Protein AF-A0A5K0WQX8-F1 (afdb_monomer_lite)

pLDDT: mean 90.11, std 5.23, range [72.31, 95.12]

Organism: NCBI:txid210225

Structure (mmCIF, N/CA/C/O backbone):
data_AF-A0A5K0WQX8-F1
#
_entry.id   AF-A0A5K0WQX8-F1
#
loop_
_atom_site.group_PDB
_atom_site.id
_atom_site.type_symbol
_atom_site.label_atom_id
_atom_site.label_alt_id
_atom_site.label_comp_id
_atom_site.label_asym_id
_atom_site.label_entity_id
_atom_site.label_seq_id
_atom_site.pdbx_PDB_ins_code
_atom_site.Cartn_x
_atom_site.Cartn_y
_atom_site.Cartn_z
_atom_site.occupancy
_atom_site.B_iso_or_equiv
_atom_site.auth_seq_id
_atom_site.auth_comp_id
_atom_site.auth_asym_id
_atom_site.auth_atom_id
_atom_site.pdbx_PDB_model_num
ATOM 1 N N . GLN A 1 1 ? 0.782 -6.678 9.082 1.00 72.31 1 GLN A N 1
ATOM 2 C CA . GLN A 1 1 ? 1.797 -6.538 8.018 1.00 72.31 1 GLN A CA 1
ATOM 3 C C . GLN A 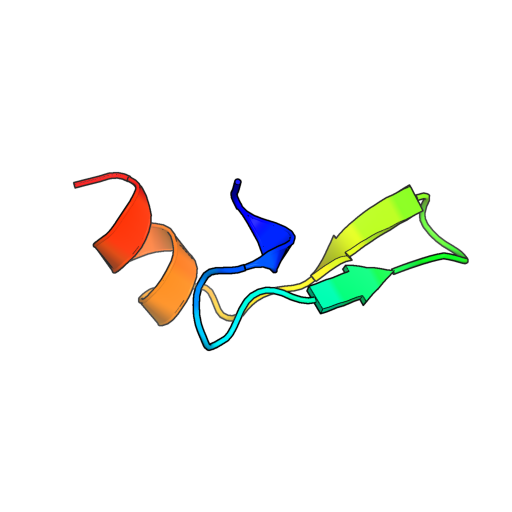1 1 ? 1.088 -5.825 6.877 1.00 72.31 1 GLN A C 1
ATOM 5 O O . GLN A 1 1 ? 0.190 -6.418 6.304 1.00 72.31 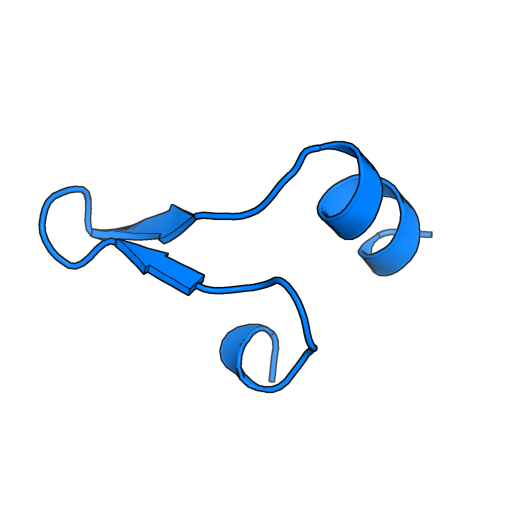1 GLN A O 1
ATOM 10 N N . ILE A 1 2 ? 1.352 -4.529 6.663 1.00 83.44 2 ILE A N 1
ATOM 11 C CA . ILE A 1 2 ? 0.474 -3.651 5.857 1.00 83.44 2 ILE A CA 1
ATOM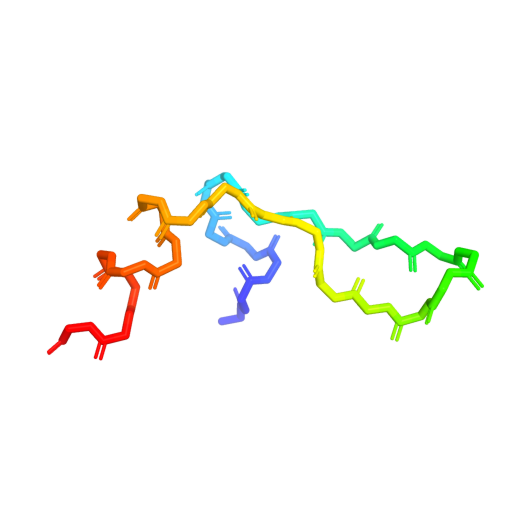 12 C C . ILE A 1 2 ? 0.341 -4.121 4.399 1.00 83.44 2 ILE A C 1
ATOM 14 O O . ILE A 1 2 ? -0.749 -4.129 3.854 1.00 83.44 2 ILE A O 1
ATOM 18 N N . LEU A 1 3 ? 1.423 -4.665 3.834 1.00 85.94 3 LEU A N 1
ATOM 19 C CA . LEU A 1 3 ? 1.465 -5.272 2.495 1.00 85.94 3 LEU A CA 1
ATOM 20 C C . LEU A 1 3 ? 0.759 -6.637 2.395 1.00 85.94 3 LEU A C 1
ATOM 22 O O . LEU A 1 3 ? 0.711 -7.235 1.328 1.00 85.94 3 LEU A O 1
ATOM 26 N N . SER A 1 4 ? 0.268 -7.177 3.511 1.00 84.38 4 SER A N 1
ATOM 27 C CA . SER A 1 4 ? -0.559 -8.391 3.532 1.00 84.38 4 SER A CA 1
ATOM 28 C C . SER A 1 4 ? -2.052 -8.06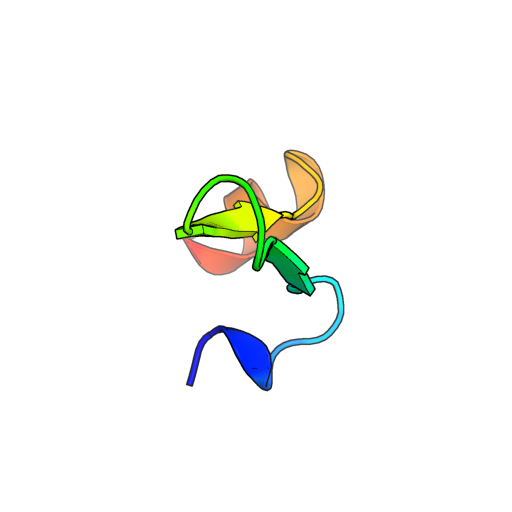4 3.567 1.00 84.38 4 SER A C 1
ATOM 30 O O . SER A 1 4 ? -2.876 -8.972 3.476 1.00 84.38 4 SER A O 1
ATOM 32 N N . THR A 1 5 ? -2.401 -6.786 3.715 1.00 83.06 5 THR A N 1
ATOM 33 C CA . THR A 1 5 ? -3.773 -6.297 3.645 1.00 83.06 5 THR A CA 1
ATOM 34 C C . THR A 1 5 ? -4.155 -6.114 2.175 1.00 83.06 5 THR A C 1
ATOM 36 O O . THR A 1 5 ? -3.369 -5.597 1.382 1.00 83.06 5 THR A O 1
ATOM 39 N N . SER A 1 6 ? -5.355 -6.556 1.791 1.00 84.00 6 SER A N 1
ATOM 40 C CA . SER A 1 6 ? -5.845 -6.382 0.419 1.00 84.00 6 SER A CA 1
ATOM 41 C C . SER A 1 6 ? -5.926 -4.891 0.074 1.00 84.00 6 SER A C 1
ATOM 43 O O . SER A 1 6 ? -6.383 -4.101 0.894 1.00 84.00 6 SER A O 1
ATOM 45 N N . GLY A 1 7 ? -5.443 -4.512 -1.110 1.00 87.50 7 GLY A N 1
ATOM 46 C CA . GLY A 1 7 ? -5.421 -3.121 -1.579 1.00 87.50 7 GLY A CA 1
ATOM 47 C C . GLY A 1 7 ? -4.140 -2.340 -1.262 1.00 87.50 7 GLY A C 1
ATOM 48 O O . GLY A 1 7 ? -3.971 -1.249 -1.791 1.00 87.50 7 GLY A O 1
ATOM 49 N N . PHE A 1 8 ? -3.212 -2.898 -0.478 1.00 92.38 8 PHE A N 1
ATOM 50 C CA . PHE A 1 8 ? -1.908 -2.283 -0.223 1.00 92.38 8 PHE A CA 1
ATOM 51 C C . PHE A 1 8 ? -0.824 -2.872 -1.125 1.00 92.38 8 PHE A C 1
ATOM 53 O O . PHE A 1 8 ? -0.521 -4.065 -1.069 1.00 92.38 8 PHE A O 1
ATOM 60 N N . GLY A 1 9 ? -0.208 -2.012 -1.926 1.00 94.38 9 GLY A N 1
ATOM 61 C CA . GLY A 1 9 ? 0.964 -2.296 -2.736 1.00 94.38 9 GLY A CA 1
ATOM 62 C C . GLY A 1 9 ? 2.226 -1.643 -2.177 1.00 94.38 9 GLY A C 1
ATOM 63 O O . GLY A 1 9 ? 2.195 -0.772 -1.307 1.00 94.38 9 GLY A O 1
ATOM 64 N N . TRP A 1 10 ? 3.369 -2.077 -2.696 1.00 93.75 10 TRP A N 1
ATOM 65 C CA . TRP A 1 10 ? 4.649 -1.410 -2.488 1.00 93.75 10 TRP A CA 1
ATOM 66 C C . TRP A 1 10 ? 5.142 -0.874 -3.827 1.00 93.75 10 TRP A C 1
ATOM 68 O O . TRP A 1 10 ? 5.291 -1.654 -4.768 1.00 93.75 10 TRP A O 1
ATOM 78 N N . ASP A 1 11 ? 5.425 0.423 -3.895 1.00 94.75 11 ASP A N 1
ATOM 79 C CA . ASP A 1 11 ? 6.088 1.054 -5.030 1.00 94.75 11 ASP A CA 1
ATOM 80 C C . ASP A 1 11 ? 7.616 0.938 -4.853 1.00 94.75 11 ASP A C 1
ATOM 82 O O . ASP A 1 11 ? 8.202 1.622 -4.005 1.00 94.75 11 ASP A O 1
ATOM 86 N N . PRO A 1 12 ? 8.307 0.086 -5.640 1.00 92.81 12 PRO A N 1
ATOM 87 C CA . PRO A 1 12 ? 9.752 -0.093 -5.529 1.00 92.81 12 PRO A CA 1
ATOM 88 C C . PRO A 1 12 ? 10.561 1.089 -6.083 1.00 92.81 12 PRO A C 1
ATOM 90 O O . PRO A 1 12 ? 11.751 1.181 -5.784 1.00 92.81 12 PRO A O 1
ATOM 93 N N . ILE A 1 13 ? 9.955 1.971 -6.886 1.00 94.88 13 ILE A N 1
ATOM 94 C CA . ILE A 1 13 ? 10.620 3.132 -7.490 1.00 94.88 13 ILE A CA 1
ATOM 95 C C . ILE A 1 13 ? 10.675 4.263 -6.470 1.00 94.88 13 ILE A C 1
ATOM 97 O O . ILE A 1 13 ? 11.749 4.786 -6.178 1.00 94.88 13 ILE A O 1
ATOM 101 N N . ASN A 1 14 ? 9.519 4.608 -5.904 1.00 95.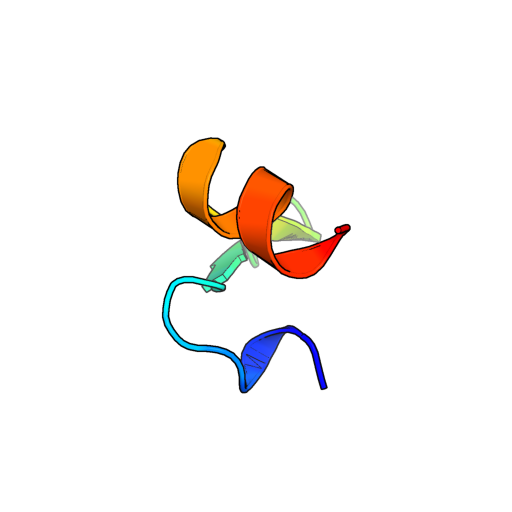12 14 ASN A N 1
ATOM 102 C CA . ASN A 1 14 ? 9.409 5.677 -4.914 1.00 95.12 14 ASN A CA 1
ATOM 103 C C . ASN A 1 14 ? 9.695 5.199 -3.482 1.00 95.12 14 ASN A C 1
ATOM 105 O O . ASN A 1 14 ? 9.818 6.022 -2.578 1.00 95.12 14 ASN A O 1
ATOM 109 N N . GLN A 1 15 ? 9.846 3.884 -3.282 1.00 93.38 15 GLN A N 1
ATOM 110 C CA . GLN A 1 15 ? 10.068 3.246 -1.982 1.00 93.38 15 GLN A CA 1
ATOM 111 C C . GLN A 1 15 ? 8.998 3.639 -0.957 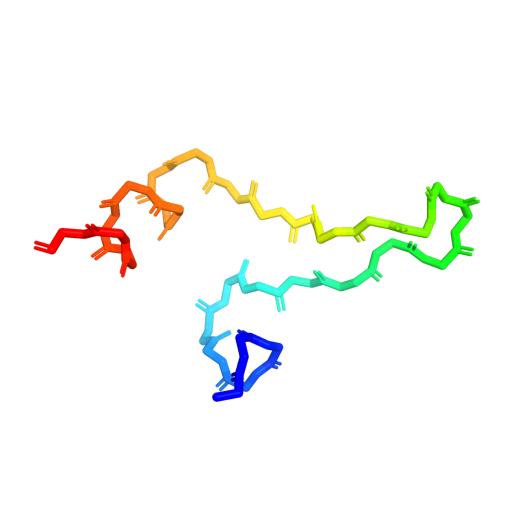1.00 93.38 15 GLN A C 1
ATOM 113 O O . GLN A 1 15 ? 9.297 3.988 0.187 1.00 93.38 15 GLN A O 1
ATOM 118 N N . CYS A 1 16 ? 7.738 3.596 -1.381 1.00 93.12 16 CYS A N 1
ATOM 119 C CA . CYS A 1 16 ? 6.594 3.924 -0.546 1.00 93.12 16 CYS A CA 1
ATOM 120 C C . CYS A 1 16 ? 5.462 2.910 -0.721 1.00 93.12 16 CYS A C 1
ATOM 122 O O . CYS A 1 16 ? 5.463 2.075 -1.624 1.00 93.12 16 CYS A O 1
ATOM 124 N N . VAL A 1 17 ? 4.497 2.966 0.192 1.00 92.00 17 VAL A N 1
ATOM 125 C CA . VAL A 1 17 ? 3.261 2.194 0.071 1.00 92.00 17 VAL A CA 1
ATOM 126 C C . VAL A 1 17 ? 2.369 2.882 -0.958 1.00 92.00 17 VAL A C 1
ATOM 128 O O . VAL A 1 17 ? 2.119 4.080 -0.839 1.00 92.00 17 VAL A O 1
ATOM 131 N N . ASP A 1 18 ? 1.902 2.112 -1.937 1.00 94.12 18 ASP A N 1
ATOM 132 C CA . ASP A 1 18 ? 0.935 2.547 -2.944 1.00 94.12 18 ASP A CA 1
ATOM 133 C C . ASP A 1 18 ? -0.418 1.908 -2.638 1.00 94.12 18 ASP A C 1
ATOM 135 O O . ASP A 1 18 ? -0.514 0.693 -2.459 1.00 94.12 18 ASP A O 1
ATOM 139 N N . VAL A 1 19 ? -1.445 2.731 -2.472 1.00 94.31 19 VAL A N 1
ATOM 140 C CA . VAL A 1 19 ? -2.750 2.315 -1.951 1.00 94.31 19 VAL A CA 1
ATOM 141 C C . VAL A 1 19 ? -3.776 3.412 -2.185 1.00 94.31 19 VAL A C 1
ATOM 143 O O . VAL A 1 19 ? -3.474 4.604 -2.103 1.00 94.31 19 VAL A O 1
ATOM 146 N N . GLU A 1 20 ? -5.012 3.007 -2.455 1.00 94.50 20 GLU A N 1
ATOM 147 C CA . GLU A 1 20 ? -6.125 3.935 -2.619 1.00 94.50 20 GLU A CA 1
ATOM 148 C C . GLU A 1 20 ? -6.482 4.626 -1.295 1.00 94.50 20 GLU A C 1
ATOM 150 O O . GLU A 1 20 ? -6.425 4.036 -0.215 1.00 94.50 20 GLU A O 1
ATOM 155 N N . ASN A 1 21 ? -6.895 5.893 -1.375 1.00 92.50 21 ASN A N 1
ATOM 156 C CA . ASN A 1 21 ? -7.190 6.706 -0.193 1.00 92.50 21 ASN A CA 1
ATOM 157 C C . ASN A 1 21 ? -8.309 6.107 0.682 1.00 92.50 21 ASN A C 1
ATOM 159 O O . ASN A 1 21 ? -8.277 6.246 1.900 1.00 92.50 21 ASN A O 1
ATOM 163 N N . GLU A 1 22 ? -9.280 5.433 0.066 1.00 93.25 22 GLU A N 1
ATOM 164 C CA . GLU A 1 22 ? -10.393 4.761 0.749 1.00 93.25 22 GLU A CA 1
ATOM 165 C C . GLU A 1 22 ? -9.896 3.559 1.564 1.00 93.25 22 GLU A C 1
ATOM 167 O O . GLU A 1 22 ? -10.164 3.469 2.760 1.00 93.25 22 GLU A O 1
ATOM 172 N N . VAL A 1 23 ? -9.062 2.710 0.957 1.00 91.62 23 VAL A N 1
ATOM 173 C CA . VAL A 1 23 ? -8.423 1.562 1.621 1.00 91.62 23 VAL A CA 1
ATOM 174 C C . VAL A 1 23 ? -7.504 2.019 2.761 1.00 91.62 23 VAL A C 1
ATOM 176 O O . VAL A 1 23 ? -7.484 1.414 3.836 1.00 91.62 23 VAL A O 1
ATOM 179 N N . TRP A 1 24 ? -6.758 3.112 2.561 1.00 91.81 24 TRP A N 1
ATOM 180 C CA . TRP A 1 24 ? -5.937 3.702 3.618 1.00 91.81 24 TRP A CA 1
ATOM 181 C C . TRP A 1 24 ? -6.790 4.199 4.788 1.00 91.81 24 TRP A C 1
ATOM 183 O O . TRP A 1 24 ? -6.456 3.921 5.939 1.00 91.81 24 TRP A O 1
ATOM 193 N N . ALA A 1 25 ? -7.888 4.906 4.501 1.00 92.12 25 ALA A N 1
ATOM 194 C CA . ALA A 1 25 ? -8.801 5.437 5.509 1.00 92.12 25 ALA A CA 1
ATOM 195 C C . ALA A 1 25 ? -9.456 4.328 6.349 1.00 92.12 25 ALA A C 1
ATOM 197 O O . ALA A 1 25 ? -9.544 4.472 7.566 1.00 92.12 25 ALA A O 1
ATOM 198 N N . GLU A 1 26 ? -9.852 3.214 5.726 1.00 91.81 26 GLU A N 1
ATOM 199 C CA . GLU A 1 26 ? -10.394 2.045 6.431 1.00 91.81 26 GLU A CA 1
ATOM 200 C C . GLU A 1 26 ? -9.351 1.360 7.328 1.00 91.81 26 GLU A C 1
ATOM 202 O O . GLU A 1 26 ? -9.677 0.907 8.423 1.00 91.81 26 GLU A O 1
ATOM 207 N N . TYR A 1 27 ? -8.089 1.292 6.895 1.00 88.56 27 TYR A N 1
ATOM 208 C CA . TYR A 1 27 ? -7.018 0.644 7.660 1.00 88.56 27 TYR A CA 1
ATOM 209 C C . TYR A 1 27 ? -6.579 1.428 8.906 1.00 88.56 27 TYR A C 1
ATOM 211 O O . TYR A 1 27 ? -6.159 0.817 9.888 1.00 88.56 27 TYR A O 1
ATOM 219 N N . ILE A 1 28 ? -6.614 2.767 8.860 1.00 89.56 28 ILE A N 1
ATOM 220 C CA . ILE A 1 28 ? -6.181 3.631 9.978 1.00 89.56 28 ILE A CA 1
ATOM 221 C C . ILE A 1 28 ? -7.271 3.887 11.026 1.00 89.56 28 ILE A C 1
ATOM 223 O O . ILE A 1 28 ? -6.999 4.582 12.009 1.00 89.56 28 ILE A O 1
ATOM 227 N N . GLN A 1 29 ? -8.488 3.399 10.785 1.00 81.88 29 GLN A N 1
ATOM 228 C CA . GLN A 1 29 ? -9.637 3.561 11.672 1.00 81.88 29 GLN A CA 1
ATOM 229 C C . GLN A 1 29 ? -9.474 2.758 12.971 1.00 81.88 29 GLN A C 1
ATOM 231 O O . GLN A 1 29 ? -9.880 3.293 14.028 1.00 81.88 29 GLN A O 1
#

Secondary structure (DSSP, 8-state):
-GGGSTTEEEETTTTEEEE-HHHHHHHT-

Sequence (29 aa):
QILSTSGFGWDPINQCVDVENEVWAEYIQ

Foldseek 3Di:
DQCVDPQWDADPVVRDIDGDPVSVVVVVD

Radius of gyration: 9.07 Å; chains: 1; bounding box: 21×15×19 Å